Protein AF-A0A1C5FYA5-F1 (afdb_monomer_lite)

Foldseek 3Di:
DWDKDWDWDQDPNDTDIDIDTDDPPDDDDDDDDDPPDDNVVCPVVRVVVD

Structure (mmCIF, N/CA/C/O backbone):
data_AF-A0A1C5FYA5-F1
#
_entry.id   AF-A0A1C5FYA5-F1
#
loop_
_atom_site.group_PDB
_atom_site.id
_atom_site.type_symbol
_atom_site.label_atom_id
_atom_site.label_alt_id
_atom_site.label_comp_id
_atom_site.label_asym_id
_atom_site.label_entity_id
_atom_site.label_seq_id
_atom_site.pdbx_PDB_ins_code
_atom_site.Cartn_x
_atom_site.Cartn_y
_atom_site.Cartn_z
_atom_site.occupancy
_atom_site.B_iso_or_equiv
_atom_site.auth_seq_id
_atom_site.auth_comp_id
_atom_site.auth_asym_id
_atom_site.auth_atom_id
_atom_site.pdbx_PDB_model_num
ATOM 1 N N . MET A 1 1 ? 10.692 4.131 -15.435 1.00 64.44 1 MET A N 1
ATOM 2 C CA . MET A 1 1 ? 10.092 3.563 -14.206 1.00 64.44 1 MET A CA 1
ATOM 3 C C . MET A 1 1 ? 8.661 4.059 -14.130 1.00 64.44 1 MET A C 1
ATOM 5 O O . MET A 1 1 ? 8.474 5.259 -14.291 1.00 64.44 1 MET A O 1
ATOM 9 N N . ALA A 1 2 ? 7.677 3.174 -13.952 1.00 79.69 2 ALA A N 1
ATOM 10 C CA . ALA A 1 2 ? 6.280 3.588 -13.822 1.00 79.69 2 ALA A CA 1
ATOM 11 C C . ALA A 1 2 ? 6.098 4.503 -12.598 1.00 79.69 2 ALA A C 1
ATOM 13 O O . ALA A 1 2 ? 6.677 4.251 -11.535 1.00 79.69 2 ALA A O 1
ATOM 14 N N . GLN A 1 3 ? 5.330 5.583 -12.756 1.00 90.88 3 GLN A N 1
ATOM 15 C CA . GLN A 1 3 ? 5.063 6.530 -11.678 1.00 90.88 3 GLN A CA 1
ATOM 16 C C . GLN A 1 3 ? 4.173 5.869 -10.619 1.00 90.88 3 GLN A C 1
ATOM 18 O O . GLN A 1 3 ? 3.105 5.348 -10.930 1.00 90.88 3 GLN A O 1
ATOM 23 N N . VAL A 1 4 ? 4.616 5.890 -9.358 1.00 94.88 4 VAL A N 1
ATOM 24 C CA . VAL A 1 4 ? 3.834 5.385 -8.223 1.00 94.88 4 VAL A CA 1
ATOM 25 C C . VAL A 1 4 ? 3.203 6.564 -7.499 1.00 94.88 4 VAL A C 1
ATOM 27 O O . VAL A 1 4 ? 3.899 7.441 -6.989 1.00 94.88 4 VAL A O 1
ATOM 30 N N . HIS A 1 5 ? 1.879 6.566 -7.418 1.00 95.62 5 HIS A N 1
ATOM 31 C CA . HIS A 1 5 ? 1.114 7.578 -6.705 1.00 95.62 5 HIS A CA 1
ATOM 32 C C . HIS A 1 5 ? 0.796 7.103 -5.291 1.00 95.62 5 HIS A C 1
ATOM 34 O O . HIS A 1 5 ? 0.331 5.982 -5.087 1.00 95.62 5 HIS A O 1
ATOM 40 N N . HIS A 1 6 ? 1.015 7.975 -4.314 1.00 97.12 6 HIS A N 1
ATOM 4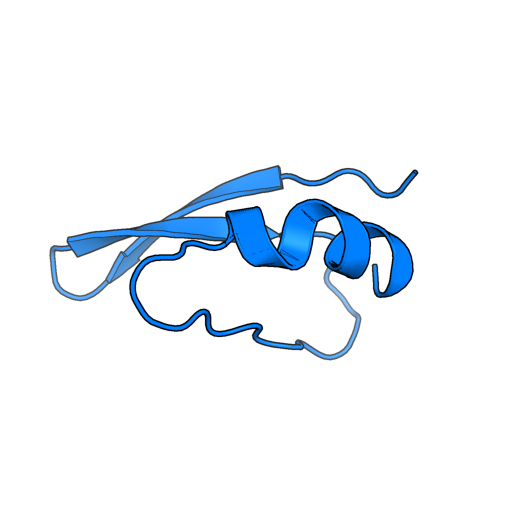1 C CA . HIS A 1 6 ? 0.576 7.796 -2.935 1.00 97.12 6 HIS A CA 1
ATOM 42 C C . HIS A 1 6 ? -0.793 8.449 -2.770 1.00 97.12 6 HIS A C 1
ATOM 44 O O . HIS A 1 6 ? -0.951 9.633 -3.069 1.00 97.12 6 HIS A O 1
ATOM 50 N N . ARG A 1 7 ? -1.789 7.681 -2.333 1.00 97.31 7 ARG A N 1
ATOM 51 C CA . ARG A 1 7 ? -3.181 8.129 -2.267 1.00 97.31 7 ARG A CA 1
ATOM 52 C C . ARG A 1 7 ? -3.826 7.716 -0.952 1.00 97.31 7 ARG A C 1
ATOM 54 O O . ARG A 1 7 ? -3.309 6.876 -0.216 1.00 97.31 7 ARG A O 1
ATOM 61 N N . PHE A 1 8 ? -4.972 8.328 -0.689 1.00 98.38 8 PHE A N 1
ATOM 62 C CA . PHE A 1 8 ? -5.864 7.959 0.396 1.00 98.38 8 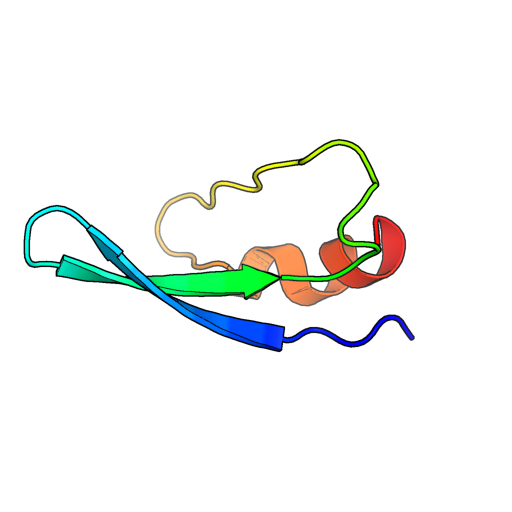PHE A CA 1
ATOM 63 C C . PHE A 1 8 ? -7.273 7.747 -0.149 1.00 98.38 8 PHE A C 1
ATOM 65 O O . PHE A 1 8 ? -7.646 8.371 -1.144 1.00 98.38 8 PHE A O 1
ATOM 72 N N . ALA A 1 9 ? -8.030 6.869 0.496 1.00 97.69 9 ALA A N 1
ATOM 73 C CA . ALA A 1 9 ? -9.464 6.714 0.299 1.00 97.69 9 ALA A CA 1
ATOM 74 C C . ALA A 1 9 ? -10.148 6.731 1.664 1.00 97.69 9 ALA A C 1
ATOM 76 O O . ALA A 1 9 ? -9.650 6.116 2.607 1.00 97.69 9 ALA A O 1
ATOM 77 N N . ASP A 1 10 ? -11.279 7.418 1.762 1.00 98.38 10 ASP A N 1
ATOM 78 C CA . ASP A 1 10 ? -12.114 7.392 2.957 1.00 98.38 10 ASP A CA 1
ATOM 79 C C . ASP A 1 10 ? -13.125 6.247 2.824 1.00 98.38 10 ASP A C 1
ATOM 81 O O . ASP A 1 10 ? -13.974 6.252 1.933 1.00 98.38 10 ASP A O 1
ATOM 85 N N . ILE A 1 11 ? -13.007 5.234 3.684 1.00 97.56 11 ILE A N 1
ATOM 86 C CA . ILE A 1 11 ? -13.866 4.043 3.691 1.00 97.56 11 ILE A CA 1
ATOM 87 C C . ILE A 1 11 ? -14.387 3.831 5.106 1.00 97.56 11 ILE A C 1
ATOM 89 O O . ILE A 1 11 ? -13.605 3.651 6.034 1.00 97.56 11 ILE A O 1
ATOM 93 N N . GLN A 1 12 ? -15.712 3.848 5.275 1.00 97.75 12 GLN A N 1
ATOM 94 C CA . GLN A 1 12 ? -16.376 3.604 6.566 1.00 97.75 12 GLN A CA 1
ATOM 95 C C . GLN A 1 12 ? -15.825 4.471 7.719 1.00 97.75 12 GLN A C 1
ATOM 97 O O . GLN A 1 12 ? -15.659 4.004 8.838 1.00 97.75 12 GLN A O 1
ATOM 102 N N . GLY A 1 13 ? -15.509 5.741 7.442 1.00 97.94 13 GLY A N 1
ATOM 103 C CA . GLY A 1 13 ? -14.938 6.663 8.434 1.00 97.94 13 GLY A CA 1
ATOM 104 C C . GLY A 1 13 ? -13.434 6.492 8.685 1.00 97.94 13 GLY A C 1
ATOM 105 O O . GLY A 1 13 ? -12.871 7.205 9.513 1.00 97.94 13 GLY A O 1
ATOM 106 N N . HIS A 1 14 ? -12.763 5.596 7.958 1.00 97.94 14 HIS A N 1
ATOM 107 C CA . HIS A 1 14 ? -11.322 5.387 8.038 1.00 97.94 14 HIS A CA 1
ATOM 108 C C . HIS A 1 14 ? -10.612 5.920 6.796 1.00 97.94 14 HIS A C 1
ATOM 110 O O . HIS A 1 14 ? -10.954 5.571 5.666 1.00 97.94 14 HIS A O 1
ATOM 116 N N . ARG A 1 15 ? -9.560 6.712 7.012 1.00 98.00 15 ARG A N 1
ATOM 117 C CA . ARG A 1 15 ? -8.689 7.193 5.940 1.00 98.00 15 ARG A CA 1
ATOM 118 C C . ARG A 1 15 ? -7.611 6.152 5.635 1.00 98.00 15 ARG A C 1
ATOM 120 O O . ARG A 1 15 ? -6.606 6.059 6.339 1.00 98.00 15 ARG A O 1
ATOM 127 N N . LEU A 1 16 ? -7.815 5.368 4.581 1.00 97.62 16 LEU A N 1
ATOM 128 C CA . LEU A 1 16 ? -6.926 4.279 4.183 1.00 97.62 16 LEU A CA 1
ATOM 129 C C . LEU A 1 16 ? -5.860 4.762 3.197 1.00 97.62 16 LEU A C 1
ATOM 131 O O . LEU A 1 16 ? -6.180 5.288 2.133 1.00 97.62 16 LEU A O 1
ATOM 135 N N . PHE A 1 17 ? -4.589 4.545 3.529 1.00 98.25 17 PHE A N 1
ATOM 136 C CA . PHE A 1 17 ? -3.467 4.796 2.626 1.00 98.25 17 PHE A CA 1
ATOM 137 C C . PHE A 1 17 ? -3.294 3.662 1.608 1.00 98.25 17 PHE A C 1
ATOM 139 O O . PHE A 1 17 ? -3.300 2.489 1.979 1.00 98.25 17 PHE A O 1
ATOM 146 N N . TYR A 1 18 ? -3.029 4.004 0.346 1.00 97.75 18 TYR A N 1
ATOM 147 C CA . TYR A 1 18 ? -2.652 3.035 -0.683 1.00 97.75 18 TYR A CA 1
ATOM 148 C C . TYR A 1 18 ? -1.693 3.626 -1.725 1.00 97.75 18 TYR A C 1
ATOM 150 O O . TYR A 1 18 ? -1.496 4.840 -1.831 1.00 97.75 18 TYR A O 1
ATOM 158 N N . ARG A 1 19 ? -1.075 2.736 -2.505 1.00 97.25 19 ARG A N 1
ATOM 159 C CA . ARG A 1 19 ? -0.244 3.080 -3.662 1.00 97.25 19 ARG A CA 1
ATOM 160 C C . ARG A 1 19 ? -0.948 2.643 -4.937 1.00 97.25 19 ARG A C 1
ATOM 162 O O . ARG A 1 19 ? -1.526 1.563 -4.958 1.00 97.25 19 ARG A O 1
ATOM 169 N N . ALA A 1 20 ? -0.855 3.447 -5.988 1.00 96.25 20 ALA A N 1
ATOM 170 C CA . ALA A 1 20 ? -1.397 3.126 -7.305 1.00 96.25 20 ALA A CA 1
ATOM 171 C C . ALA A 1 20 ? -0.341 3.360 -8.388 1.00 96.25 20 ALA A C 1
ATOM 173 O O . ALA A 1 20 ? 0.411 4.333 -8.315 1.00 96.25 20 ALA A O 1
ATOM 174 N N . ALA A 1 21 ? -0.286 2.467 -9.370 1.00 96.31 21 ALA A N 1
ATOM 175 C CA . ALA A 1 21 ? 0.576 2.566 -10.540 1.00 96.31 21 ALA A CA 1
ATOM 176 C C . ALA A 1 21 ? -0.085 1.826 -11.713 1.00 96.31 21 ALA A C 1
ATOM 178 O O . ALA A 1 21 ? -0.862 0.901 -11.479 1.00 96.31 21 ALA A O 1
ATOM 179 N N . GLY A 1 22 ? 0.251 2.234 -12.934 1.00 94.94 22 GLY A N 1
ATOM 180 C CA . GLY A 1 22 ? -0.262 1.657 -14.177 1.00 94.94 22 GLY A CA 1
ATOM 181 C C . GLY A 1 22 ? -1.453 2.420 -14.772 1.00 94.94 22 GLY A C 1
ATOM 182 O O . GLY A 1 22 ? -1.931 3.385 -14.163 1.00 94.94 22 GLY A O 1
ATOM 183 N N . PRO A 1 23 ? -1.902 2.039 -15.981 1.00 95.06 23 PRO A N 1
ATOM 184 C CA . PRO A 1 23 ? -3.013 2.684 -16.678 1.00 95.06 23 PRO A CA 1
ATOM 185 C C . PRO A 1 23 ? -4.345 2.523 -15.937 1.00 95.06 23 PRO A C 1
ATOM 187 O O . PRO A 1 23 ? -4.612 1.487 -15.332 1.00 95.06 23 PRO A O 1
ATOM 190 N N . ALA A 1 24 ? -5.204 3.544 -16.002 1.00 91.88 24 ALA A N 1
ATOM 191 C CA . ALA A 1 24 ? -6.511 3.531 -15.334 1.00 91.88 24 ALA A CA 1
ATOM 192 C C . ALA A 1 24 ? -7.549 2.625 -16.026 1.00 91.88 24 ALA A C 1
ATOM 194 O O . ALA A 1 24 ? -8.559 2.280 -15.418 1.00 91.88 24 ALA A O 1
ATOM 195 N N . ASP A 1 25 ? -7.309 2.265 -17.286 1.00 95.19 25 ASP A N 1
ATOM 196 C CA . ASP A 1 25 ? -8.150 1.428 -18.145 1.00 95.19 25 ASP A CA 1
ATOM 197 C C . ASP A 1 25 ? -7.700 -0.046 -18.197 1.00 95.19 25 ASP A C 1
ATOM 199 O O . ASP A 1 25 ? -8.350 -0.871 -18.838 1.00 95.19 25 ASP A O 1
ATOM 203 N N . ALA A 1 26 ? -6.618 -0.402 -17.497 1.00 95.06 26 ALA A N 1
ATOM 204 C CA . ALA A 1 26 ? -6.155 -1.779 -17.363 1.00 95.06 26 ALA A CA 1
ATOM 205 C C . ALA A 1 26 ? -6.922 -2.545 -16.258 1.00 95.06 26 ALA A C 1
ATOM 207 O O . ALA A 1 26 ? -7.462 -1.934 -15.331 1.00 95.06 26 ALA A O 1
ATOM 208 N N . PRO A 1 27 ? -6.953 -3.894 -16.295 1.00 96.25 27 PRO A N 1
ATOM 209 C CA . PRO A 1 27 ? -7.518 -4.695 -15.212 1.00 96.25 27 PRO A CA 1
ATOM 210 C C . PRO A 1 27 ? -6.870 -4.393 -13.855 1.00 96.25 27 PRO A C 1
ATOM 212 O O . PRO A 1 27 ? -5.647 -4.312 -13.734 1.00 96.25 27 PRO A O 1
ATOM 215 N N . ALA A 1 28 ? -7.690 -4.279 -12.810 1.00 96.06 28 ALA A N 1
ATOM 216 C CA . ALA A 1 28 ? -7.204 -3.986 -11.468 1.00 96.06 28 ALA A CA 1
ATOM 217 C C . ALA A 1 28 ? -6.559 -5.218 -10.807 1.00 96.06 28 ALA A C 1
ATOM 219 O O . ALA A 1 28 ? -7.160 -6.291 -10.741 1.00 96.06 28 ALA A O 1
ATOM 220 N N . LEU A 1 29 ? -5.367 -5.034 -10.231 1.00 96.50 29 LEU A N 1
ATOM 221 C CA . LEU A 1 29 ? -4.699 -6.005 -9.362 1.00 96.50 29 LEU A CA 1
ATOM 222 C C . LEU A 1 29 ? -4.525 -5.413 -7.960 1.00 96.50 29 LEU A C 1
ATOM 224 O O . LEU A 1 29 ? -3.897 -4.368 -7.788 1.00 96.50 29 LEU A O 1
ATOM 228 N N . VAL A 1 30 ? -5.045 -6.106 -6.947 1.00 97.12 30 VAL A N 1
ATOM 229 C CA . VAL A 1 30 ? -4.935 -5.690 -5.543 1.00 97.12 30 VAL A CA 1
ATOM 230 C C . VAL A 1 30 ? -3.819 -6.473 -4.858 1.00 97.12 30 VAL A C 1
ATOM 232 O O . VAL A 1 30 ? -3.850 -7.699 -4.801 1.00 97.12 30 VAL A O 1
ATOM 235 N N . LEU A 1 31 ? -2.839 -5.755 -4.309 1.00 97.62 31 LEU A N 1
ATOM 236 C CA . LEU A 1 31 ? -1.725 -6.334 -3.560 1.00 97.62 31 LEU A CA 1
ATOM 237 C C . LEU A 1 31 ? -1.932 -6.102 -2.060 1.00 97.62 31 LEU A C 1
ATOM 239 O O . LEU A 1 31 ? -1.757 -4.989 -1.562 1.00 97.62 31 LEU A O 1
ATOM 243 N N . LEU A 1 32 ? -2.301 -7.160 -1.339 1.00 97.69 32 LEU A N 1
ATOM 244 C CA . LEU A 1 32 ? -2.520 -7.131 0.107 1.00 97.69 32 LEU A CA 1
ATOM 245 C C . LEU A 1 32 ? -1.252 -7.581 0.834 1.00 97.69 32 LEU A C 1
ATOM 247 O O . LEU A 1 32 ? -0.700 -8.639 0.544 1.00 97.69 32 LEU A O 1
ATOM 251 N N . HIS A 1 33 ? -0.769 -6.761 1.762 1.00 97.75 33 HIS A N 1
ATOM 252 C CA . HIS A 1 33 ? 0.416 -7.078 2.554 1.00 97.75 33 HIS A CA 1
ATOM 253 C C . HIS A 1 33 ? 0.047 -7.886 3.807 1.00 97.75 33 HIS A C 1
ATOM 255 O O . HIS A 1 33 ? -1.089 -7.847 4.276 1.00 97.75 33 HIS A O 1
ATOM 261 N N . GLY A 1 34 ? 1.027 -8.589 4.376 1.00 96.81 34 GLY A N 1
ATOM 262 C CA . GLY A 1 34 ? 0.886 -9.296 5.651 1.00 96.81 34 GLY A CA 1
ATOM 263 C C . GLY A 1 34 ? 1.419 -8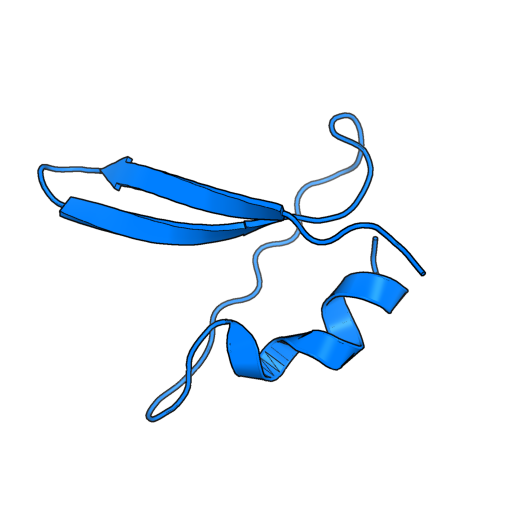.493 6.841 1.00 96.81 34 GLY A C 1
ATOM 264 O O . GLY A 1 34 ? 1.882 -7.355 6.703 1.00 96.81 34 GLY A O 1
ATOM 265 N N . PHE A 1 35 ? 1.405 -9.109 8.020 1.00 96.94 35 PHE A N 1
ATOM 266 C CA . PHE A 1 35 ? 2.059 -8.582 9.219 1.00 96.94 35 PHE A CA 1
ATOM 267 C C . PHE A 1 35 ? 3.564 -8.926 9.223 1.00 96.94 35 PHE A C 1
ATOM 269 O O . PHE A 1 35 ? 3.903 -10.044 8.832 1.00 96.94 35 PHE A O 1
ATOM 276 N N . PRO A 1 36 ? 4.478 -8.040 9.677 1.00 96.38 36 PRO A N 1
ATOM 277 C CA . PRO A 1 36 ? 4.302 -6.652 10.131 1.00 96.38 36 PRO A CA 1
ATOM 278 C C . PRO A 1 36 ? 4.677 -5.633 9.033 1.00 96.38 36 PRO A C 1
ATOM 280 O O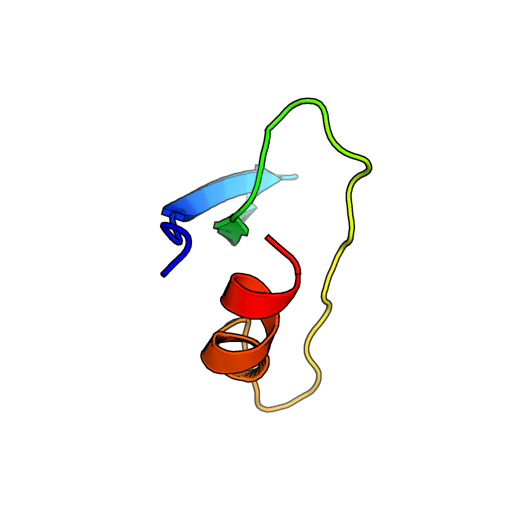 . PRO A 1 36 ? 5.516 -4.756 9.235 1.00 96.38 36 PRO A O 1
ATOM 283 N N . THR A 1 37 ? 4.117 -5.775 7.830 1.00 97.88 37 THR A N 1
ATOM 284 C CA . THR A 1 37 ? 4.510 -4.973 6.656 1.00 97.88 37 THR A CA 1
ATOM 285 C C . THR A 1 37 ? 3.420 -3.985 6.233 1.00 97.88 37 THR A C 1
ATOM 287 O O . THR A 1 37 ? 2.379 -3.874 6.873 1.00 97.88 37 THR A O 1
ATOM 290 N N . SER A 1 38 ? 3.674 -3.238 5.158 1.00 97.69 38 SER A N 1
ATOM 291 C CA . SER A 1 38 ? 2.718 -2.331 4.519 1.00 97.69 38 SER A CA 1
ATOM 292 C C . SER A 1 38 ? 2.816 -2.457 2.996 1.00 97.69 38 SER A C 1
ATOM 294 O O . SER A 1 38 ? 3.598 -3.259 2.479 1.00 97.69 38 SER A O 1
ATOM 296 N N . SER A 1 39 ? 2.115 -1.599 2.247 1.00 97.25 39 SER A N 1
ATOM 297 C CA . SER A 1 39 ? 2.286 -1.466 0.787 1.00 97.25 39 SER A CA 1
ATOM 298 C C . SER A 1 39 ? 3.744 -1.232 0.348 1.00 97.25 39 SER A C 1
ATOM 300 O O . SER A 1 39 ? 4.097 -1.459 -0.812 1.00 97.25 39 SER A O 1
ATOM 302 N N . PHE A 1 40 ? 4.631 -0.835 1.269 1.00 96.38 40 PHE A N 1
ATOM 303 C CA . PHE A 1 40 ? 6.072 -0.760 1.037 1.00 96.38 40 PHE A CA 1
ATOM 304 C C . PHE A 1 40 ? 6.716 -2.101 0.643 1.00 96.38 40 PHE A C 1
ATOM 306 O O . PHE A 1 40 ? 7.725 -2.096 -0.072 1.00 96.38 40 PHE A O 1
ATOM 313 N N . MET A 1 41 ? 6.121 -3.231 1.045 1.00 98.00 41 MET A N 1
ATOM 314 C CA . MET A 1 41 ? 6.542 -4.583 0.655 1.00 98.00 41 MET A CA 1
ATOM 315 C C . MET A 1 41 ? 6.627 -4.734 -0.871 1.00 98.00 41 MET A C 1
ATOM 317 O O . MET A 1 41 ? 7.552 -5.357 -1.384 1.00 98.00 41 MET A O 1
ATOM 321 N N . PHE A 1 42 ? 5.725 -4.081 -1.606 1.00 97.12 42 PHE A N 1
ATOM 322 C CA . PHE A 1 42 ? 5.604 -4.224 -3.057 1.00 97.12 42 PHE A CA 1
ATOM 323 C C . PHE A 1 42 ? 6.306 -3.1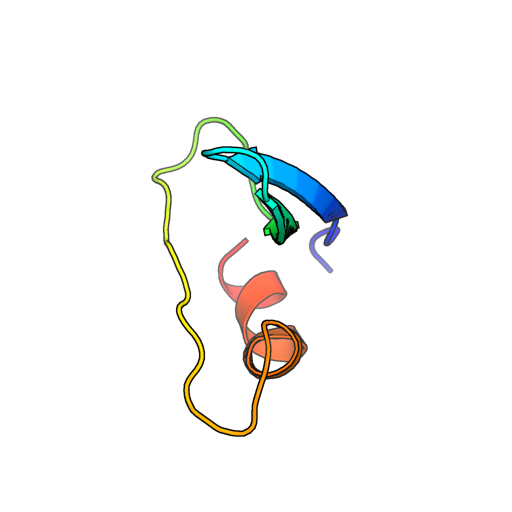24 -3.862 1.00 97.12 42 PHE A C 1
ATOM 325 O O . PHE A 1 42 ? 6.150 -3.073 -5.079 1.00 97.12 42 PHE A O 1
ATOM 332 N N . ARG A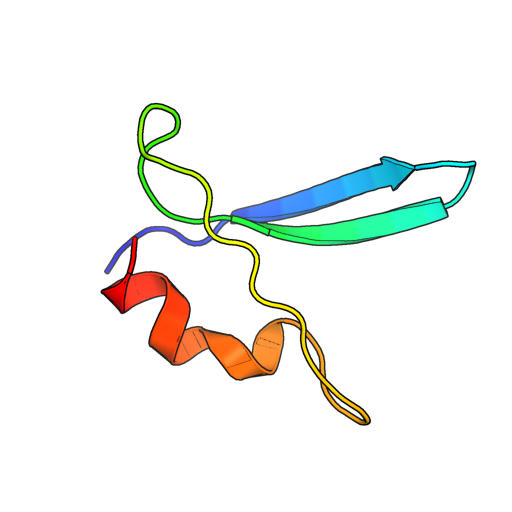 1 43 ? 7.116 -2.254 -3.238 1.00 95.00 43 ARG A N 1
ATOM 333 C CA . ARG A 1 43 ? 7.726 -1.083 -3.912 1.00 95.00 43 ARG A CA 1
ATOM 334 C C . ARG A 1 43 ? 8.557 -1.413 -5.161 1.00 95.00 43 ARG A C 1
ATOM 336 O O . ARG A 1 43 ? 8.686 -0.569 -6.036 1.00 95.00 43 ARG A O 1
ATOM 343 N N . HIS A 1 44 ? 9.121 -2.619 -5.232 1.00 95.06 44 HIS A N 1
ATOM 344 C CA . HIS A 1 44 ? 9.896 -3.094 -6.384 1.00 95.06 44 HIS A CA 1
ATOM 345 C C . HIS A 1 44 ? 9.070 -3.955 -7.349 1.00 95.06 44 HIS A C 1
ATOM 347 O O . HIS A 1 44 ? 9.469 -4.133 -8.496 1.00 95.06 44 HIS A O 1
ATOM 353 N N . LEU A 1 45 ? 7.930 -4.482 -6.893 1.00 95.75 45 LEU A N 1
ATOM 354 C CA . LEU A 1 45 ? 7.028 -5.286 -7.710 1.00 95.75 45 LEU A CA 1
ATOM 355 C C . LEU A 1 45 ? 6.070 -4.398 -8.508 1.00 95.75 45 LEU A C 1
ATOM 357 O O . LEU A 1 45 ? 5.934 -4.591 -9.710 1.00 95.75 45 LEU A O 1
ATOM 361 N N . MET A 1 46 ? 5.463 -3.393 -7.868 1.00 95.69 46 MET A N 1
ATOM 362 C CA . MET A 1 46 ? 4.479 -2.516 -8.512 1.00 95.69 46 MET A CA 1
ATOM 363 C C . MET A 1 46 ? 4.989 -1.887 -9.819 1.00 95.69 46 MET A C 1
ATOM 365 O O . MET A 1 46 ? 4.276 -1.995 -10.809 1.00 95.69 46 MET A O 1
ATOM 369 N N . PRO A 1 47 ? 6.216 -1.325 -9.908 1.00 93.06 47 PRO A N 1
ATOM 370 C CA . PRO A 1 47 ? 6.690 -0.724 -11.158 1.00 93.06 47 PRO A CA 1
ATOM 371 C C . PRO A 1 47 ? 6.935 -1.717 -12.302 1.00 93.06 47 PRO A C 1
ATOM 373 O O . PRO A 1 47 ? 7.206 -1.278 -13.413 1.00 93.06 47 PRO A O 1
ATOM 376 N N . ARG A 1 48 ? 6.929 -3.028 -12.023 1.00 94.31 48 ARG A N 1
ATOM 377 C CA . ARG A 1 48 ? 7.092 -4.097 -13.022 1.00 94.31 48 ARG A CA 1
ATOM 378 C C . ARG A 1 48 ? 5.755 -4.652 -13.517 1.00 94.31 48 ARG A C 1
ATOM 380 O O . ARG A 1 48 ? 5.747 -5.355 -14.519 1.00 94.31 48 ARG A O 1
ATOM 387 N N . LEU A 1 49 ? 4.676 -4.402 -12.774 1.00 93.81 49 LEU A N 1
ATOM 388 C CA . LEU A 1 49 ? 3.308 -4.801 -13.116 1.00 93.81 49 LEU A CA 1
ATOM 389 C C . LEU A 1 49 ? 2.512 -3.653 -13.756 1.00 93.81 49 LEU A C 1
ATOM 391 O O . LEU A 1 49 ? 1.505 -3.915 -14.402 1.00 93.81 49 LEU A O 1
ATOM 395 N N . ALA A 1 50 ? 2.946 -2.415 -13.506 1.00 88.69 50 ALA A N 1
ATOM 396 C CA . ALA A 1 50 ? 2.344 -1.166 -13.958 1.00 88.69 50 ALA A CA 1
ATOM 397 C C . ALA A 1 50 ? 2.685 -0.806 -15.406 1.00 88.69 50 ALA A C 1
ATOM 399 O O . ALA A 1 50 ? 3.812 -1.126 -15.848 1.00 88.69 50 ALA A O 1
#

Secondary structure (DSSP, 8-state):
-PPPEEEEEEETTEEEEEEE-S-TTSPP------TT--GGGGTTTHHHH-

Sequence (50 aa):
MAQVHHRFADIQGHRLFYRAAGPADAPALVLLHGFPTSSFMFRHLMPRLA

Radius of gyration: 11.62 Å; chains: 1; bounding box: 26×17×28 Å

pLDDT: mean 95.28, std 5.34, range [64.44, 98.38]